Protein AF-A0A939NRE0-F1 (afdb_monomer)

Foldseek 3Di:
DDDDDDDDDPDPPPDPDDDDDDDDADDADPVDDPVVAQWDQDPVRKIKHKHQDQPDPWDWDWDDDDPVGTDIGTWDADPSRMTIDIDDD

pLDDT: mean 86.4, std 15.7, range [38.75, 98.5]

Sequence (89 aa):
MKRHAIYFAPALAGAAFTLRAAPLPAMPDPSLPVSHFITRVNADKSITYRLFAPDARRVSIVTGATPDSFVSHDMTKAADGVWTWKASR

Nearest PDB structures (foldseek):
  6rzn-assembly1_A  TM=7.685E-01  e=2.096E-02  uncultured bacterium
  8bbp-assembly1_A  TM=7.821E-01  e=2.225E-02  uncultured bacterium
  6rzn-assembly1_B  TM=7.806E-01  e=2.508E-02  uncultured bacterium
  2e9b-assembly2_B  TM=8.428E-01  e=1.341E-01  Bacillus subtilis
  6rm3-assembly1_SNN  TM=2.756E-01  e=1.563E+00  Vairimorpha necatrix

Radius of gyration: 26.91 Å; Cα contacts (8 Å, |Δi|>4): 102; chains: 1; bounding box: 95×27×40 Å

Mean predicted aligned error: 10.57 Å

Solvent-accessible surface area (backbone atoms only — not comparable to full-atom values): 6063 Å² total; per-residue (Å²): 135,84,85,84,81,84,80,84,77,84,80,79,77,78,78,81,77,79,86,71,82,77,78,78,81,87,77,79,69,83,88,55,62,66,77,77,39,42,63,43,80,45,96,89,68,26,40,40,43,34,40,73,47,67,86,60,90,77,55,67,49,76,48,62,91,48,83,95,51,58,46,79,41,77,40,48,74,45,97,87,18,34,28,40,43,70,50,77,123

Organism: Klebsiella pneumoniae (NCBI:txid573)

InterPro domains:
  IPR004193 Glycoside hydrolase, family 13, N-terminal [PF02922] (43-84)
  IPR013783 Immunoglobulin-like fold [G3DSA:2.60.40.10] (34-89)
  IPR014756 Immunoglobulin E-set [SSF81296] (43-86)

Structure (mmCIF, N/CA/C/O backbone):
data_AF-A0A939NRE0-F1
#
_entry.id   AF-A0A939NRE0-F1
#
loop_
_atom_site.group_PDB
_atom_site.id
_atom_site.type_symbol
_atom_site.label_atom_id
_atom_site.label_alt_id
_atom_site.label_comp_id
_atom_site.label_asym_id
_atom_site.label_entity_id
_atom_site.label_seq_id
_atom_site.pdbx_PDB_ins_code
_atom_site.Cartn_x
_atom_site.Cartn_y
_atom_site.Cartn_z
_atom_site.occupancy
_atom_site.B_iso_or_equiv
_atom_site.auth_seq_id
_atom_site.auth_comp_id
_atom_site.auth_asym_id
_atom_site.auth_atom_id
_atom_site.pdbx_PDB_model_num
ATOM 1 N N . MET A 1 1 ? 78.025 17.324 -21.241 1.00 38.75 1 MET A N 1
ATOM 2 C CA . MET A 1 1 ? 77.016 16.682 -22.108 1.00 38.75 1 MET A CA 1
ATOM 3 C C . MET A 1 1 ? 75.726 16.501 -21.310 1.00 38.75 1 MET A C 1
ATOM 5 O O . MET A 1 1 ? 75.771 15.964 -20.217 1.00 38.75 1 MET A O 1
ATOM 9 N N . LYS A 1 2 ? 74.657 17.106 -21.846 1.00 39.62 2 LYS A N 1
ATOM 10 C CA . LYS A 1 2 ? 73.195 16.988 -21.649 1.00 39.62 2 LYS A CA 1
ATOM 11 C C . LYS A 1 2 ? 72.632 16.477 -20.303 1.00 39.62 2 LYS A C 1
ATOM 13 O O . LYS A 1 2 ? 72.654 15.292 -20.007 1.00 39.62 2 LYS A O 1
ATOM 18 N N . ARG A 1 3 ? 72.011 17.404 -19.558 1.00 51.62 3 ARG A N 1
ATOM 19 C CA . ARG A 1 3 ? 71.062 17.135 -18.463 1.00 51.62 3 ARG A CA 1
ATOM 20 C C . ARG A 1 3 ? 69.686 16.873 -19.082 1.00 51.62 3 ARG A C 1
ATOM 22 O O . ARG A 1 3 ? 69.159 17.752 -19.761 1.00 51.62 3 ARG A O 1
ATOM 29 N N . HIS A 1 4 ? 69.129 15.682 -18.894 1.00 46.81 4 HIS A N 1
ATOM 30 C CA . HIS A 1 4 ? 67.796 15.343 -19.390 1.00 46.81 4 HIS A CA 1
ATOM 31 C C . HIS A 1 4 ? 66.744 15.815 -18.381 1.00 46.81 4 HIS A C 1
ATOM 33 O O . HIS A 1 4 ? 66.622 15.251 -17.298 1.00 46.81 4 HIS A O 1
ATOM 39 N N . ALA A 1 5 ? 66.014 16.877 -18.722 1.00 56.16 5 ALA A N 1
ATOM 40 C CA . ALA A 1 5 ? 64.827 17.286 -17.984 1.00 56.16 5 ALA A CA 1
ATOM 41 C C . ALA A 1 5 ? 63.677 16.339 -18.356 1.00 56.16 5 ALA A C 1
ATOM 43 O O . ALA A 1 5 ? 63.276 16.269 -19.518 1.00 56.16 5 ALA A O 1
ATOM 44 N N . ILE A 1 6 ? 63.184 15.579 -17.380 1.00 62.72 6 ILE A N 1
ATOM 45 C CA . ILE A 1 6 ? 61.994 14.742 -17.537 1.00 62.72 6 ILE A CA 1
ATOM 46 C C . ILE A 1 6 ? 60.786 15.658 -17.344 1.00 62.72 6 ILE A C 1
ATOM 48 O O . ILE A 1 6 ? 60.508 16.107 -16.235 1.00 62.72 6 ILE A O 1
ATOM 52 N N . TYR A 1 7 ? 60.087 15.957 -18.435 1.00 54.88 7 TYR A N 1
ATOM 53 C CA . TYR A 1 7 ? 58.811 16.662 -18.393 1.00 54.88 7 TYR A CA 1
ATOM 54 C C . TYR A 1 7 ? 57.694 15.640 -18.158 1.00 54.88 7 TYR A C 1
ATOM 56 O O . TYR A 1 7 ? 57.370 14.853 -19.044 1.00 54.88 7 TYR A O 1
ATOM 64 N N . PHE A 1 8 ? 57.113 15.641 -16.958 1.00 52.75 8 PHE A N 1
ATOM 65 C CA . PHE A 1 8 ? 55.876 14.915 -16.669 1.00 52.75 8 PHE A CA 1
ATOM 66 C C . PHE A 1 8 ? 54.695 15.772 -17.144 1.00 52.75 8 PHE A C 1
ATOM 68 O O . PHE A 1 8 ? 54.359 16.775 -16.519 1.00 52.75 8 PHE A O 1
ATOM 75 N N . ALA A 1 9 ? 54.085 15.405 -18.270 1.00 60.38 9 ALA A N 1
ATOM 76 C CA . ALA A 1 9 ? 52.820 15.989 -18.705 1.00 6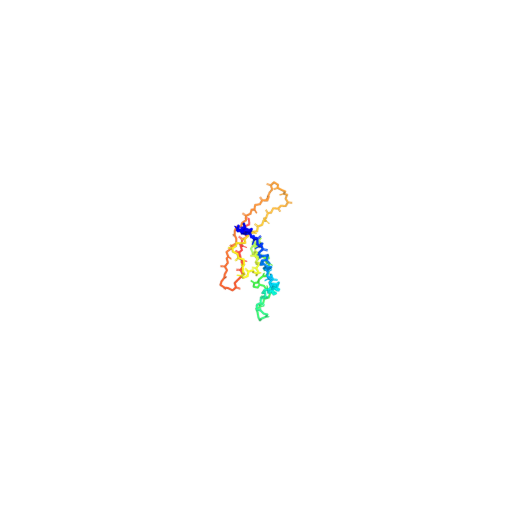0.38 9 ALA A CA 1
ATOM 77 C C . ALA A 1 9 ? 51.665 15.253 -17.999 1.00 60.38 9 ALA A C 1
ATOM 79 O O . ALA A 1 9 ? 51.553 14.035 -18.162 1.00 60.38 9 ALA A O 1
ATOM 80 N N . PRO A 1 10 ? 50.793 15.928 -17.228 1.00 55.69 10 PRO A N 1
ATOM 81 C CA . PRO A 1 10 ? 49.584 15.292 -16.733 1.00 55.69 10 PRO A CA 1
ATOM 82 C C . PRO A 1 10 ? 48.596 15.190 -17.899 1.00 55.69 10 PRO A C 1
ATOM 84 O O . PRO A 1 10 ? 48.063 16.192 -18.373 1.00 55.69 10 PRO A O 1
ATOM 87 N N . ALA A 1 11 ? 48.362 13.976 -18.392 1.00 61.22 11 ALA A N 1
ATOM 88 C CA . ALA A 1 11 ? 47.263 13.718 -19.311 1.00 61.22 11 ALA A CA 1
ATOM 89 C C . ALA A 1 11 ? 45.948 13.814 -18.521 1.00 61.22 11 ALA A C 1
ATOM 91 O O . ALA A 1 11 ? 45.591 12.904 -17.773 1.00 61.22 11 ALA A O 1
ATOM 92 N N . LEU A 1 12 ? 45.241 14.936 -18.659 1.00 59.50 12 LEU A N 1
ATOM 93 C CA . LEU A 1 12 ? 43.888 15.095 -18.137 1.00 59.50 12 LEU A CA 1
ATOM 94 C C . LEU A 1 12 ? 42.946 14.254 -19.016 1.00 59.50 12 LEU A C 1
ATOM 96 O O . LEU A 1 12 ? 42.455 14.712 -20.046 1.00 59.50 12 LEU A O 1
ATOM 100 N N . ALA A 1 13 ? 42.741 12.989 -18.651 1.00 62.88 13 ALA A N 1
ATOM 101 C CA . ALA A 1 13 ? 41.727 12.151 -19.278 1.00 62.88 13 ALA A CA 1
ATOM 102 C C . ALA A 1 13 ? 40.344 12.692 -18.881 1.00 62.88 13 ALA A C 1
ATOM 104 O O . ALA A 1 13 ? 39.848 12.428 -17.787 1.00 62.88 13 ALA A O 1
ATOM 105 N N . GLY A 1 14 ? 39.741 13.504 -19.751 1.00 60.38 14 GLY A N 1
ATOM 106 C CA . GLY A 1 14 ? 38.368 13.968 -19.584 1.00 60.38 14 GLY A CA 1
ATOM 107 C C . GLY A 1 14 ? 37.419 12.773 -19.615 1.00 60.38 14 GLY A C 1
ATOM 1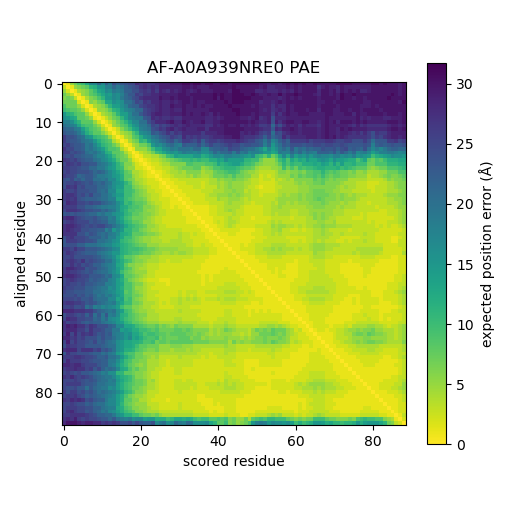08 O O . GLY A 1 14 ? 37.193 12.189 -20.672 1.00 60.38 14 GLY A O 1
ATOM 109 N N . ALA A 1 15 ? 36.877 12.390 -18.460 1.00 66.50 15 ALA A N 1
ATOM 110 C CA . ALA A 1 15 ? 35.805 11.409 -18.395 1.00 66.50 15 ALA A CA 1
ATOM 111 C C . ALA A 1 15 ? 34.576 11.993 -19.108 1.00 66.50 15 ALA A C 1
ATOM 113 O O . ALA A 1 15 ? 33.954 12.941 -18.629 1.00 66.50 15 ALA A O 1
ATOM 114 N N . ALA A 1 16 ? 34.243 11.452 -20.279 1.00 66.56 16 ALA A N 1
ATOM 115 C CA . ALA A 1 16 ? 32.995 11.767 -20.955 1.00 66.56 16 ALA A CA 1
ATOM 116 C C . ALA A 1 16 ? 31.845 11.150 -20.146 1.00 66.56 16 ALA A C 1
ATOM 118 O O . ALA A 1 16 ? 31.569 9.955 -20.241 1.00 66.56 16 ALA A O 1
ATOM 119 N N . PHE A 1 17 ? 31.186 11.955 -19.315 1.00 69.31 17 PHE A N 1
ATOM 120 C CA . PHE A 1 17 ? 29.961 11.542 -18.643 1.00 69.31 17 PHE A CA 1
ATOM 121 C C . PHE A 1 17 ? 28.831 11.516 -19.672 1.00 69.31 17 PHE A C 1
ATOM 123 O O . PHE A 1 17 ? 28.335 12.558 -20.100 1.00 69.31 17 PHE A O 1
ATOM 130 N N . THR A 1 18 ? 28.410 10.324 -20.088 1.00 75.81 18 THR A N 1
ATOM 131 C CA . THR A 1 18 ? 27.178 10.176 -20.864 1.00 75.81 18 THR A CA 1
ATOM 132 C C . THR A 1 18 ? 25.994 10.465 -19.942 1.00 75.81 18 THR A C 1
ATOM 134 O O . THR A 1 18 ? 25.671 9.643 -19.081 1.00 75.81 18 THR A O 1
ATOM 137 N N . LEU A 1 19 ? 25.336 11.617 -20.098 1.00 74.94 19 LEU A N 1
ATOM 138 C CA . LEU A 1 19 ? 24.034 11.836 -19.468 1.00 74.94 19 LEU A CA 1
ATOM 139 C C . LEU A 1 19 ? 23.013 10.898 -20.119 1.00 74.94 19 LEU A C 1
ATOM 141 O O . LEU A 1 19 ? 22.702 11.025 -21.302 1.00 74.94 19 LEU A O 1
ATOM 145 N N . ARG A 1 20 ? 22.485 9.954 -19.337 1.00 82.00 20 ARG A N 1
ATOM 146 C CA . ARG A 1 20 ? 21.375 9.086 -19.736 1.00 82.00 20 ARG A CA 1
ATOM 147 C C . ARG A 1 20 ? 20.117 9.554 -19.016 1.00 82.00 20 ARG A C 1
ATOM 149 O O . ARG A 1 20 ? 20.122 9.674 -17.794 1.00 82.00 20 ARG A O 1
ATOM 156 N N . ALA A 1 21 ? 19.052 9.816 -19.769 1.00 84.50 21 ALA A N 1
ATOM 157 C CA . ALA A 1 21 ? 17.754 10.130 -19.185 1.00 84.50 21 ALA A CA 1
ATOM 158 C C . ALA A 1 21 ? 17.256 8.946 -18.341 1.00 84.50 21 ALA A C 1
ATOM 160 O O . ALA A 1 21 ? 17.405 7.786 -18.741 1.00 84.50 21 ALA A O 1
ATOM 161 N N . ALA A 1 22 ? 16.669 9.242 -17.181 1.00 84.75 22 ALA A N 1
ATOM 162 C CA . ALA A 1 22 ? 15.967 8.232 -16.403 1.00 84.75 22 ALA A CA 1
ATOM 163 C C . ALA A 1 22 ? 14.742 7.731 -17.195 1.00 84.75 22 ALA A C 1
ATOM 165 O O . ALA A 1 22 ? 14.123 8.522 -17.915 1.00 84.75 22 ALA A O 1
ATOM 166 N N . PRO A 1 23 ? 14.390 6.438 -17.095 1.00 86.19 23 PRO A N 1
ATOM 167 C CA . PRO A 1 23 ? 13.150 5.943 -17.675 1.00 86.19 23 PRO A CA 1
ATOM 168 C C . PRO A 1 23 ? 11.946 6.656 -17.048 1.00 86.19 23 PRO A C 1
ATOM 170 O O . PRO A 1 23 ? 11.996 7.093 -15.895 1.00 86.19 23 PRO A O 1
ATOM 173 N N . LEU A 1 24 ? 10.860 6.761 -17.814 1.00 88.19 24 LEU A N 1
ATOM 174 C CA . LEU A 1 24 ? 9.590 7.243 -17.280 1.00 88.19 24 LEU A CA 1
ATOM 175 C C . LEU A 1 24 ? 9.099 6.303 -16.166 1.00 88.19 24 LEU A C 1
ATOM 177 O O . LEU A 1 24 ? 9.382 5.102 -16.225 1.00 88.19 24 LEU A O 1
ATOM 181 N N . PRO A 1 25 ? 8.348 6.819 -15.176 1.00 87.00 25 PRO A N 1
ATOM 182 C CA . PRO A 1 25 ? 7.706 5.971 -14.183 1.00 87.00 25 PRO A CA 1
ATOM 183 C C . PRO A 1 25 ? 6.844 4.903 -14.857 1.00 87.00 25 PRO A C 1
ATOM 185 O O . PRO A 1 25 ? 6.114 5.194 -15.809 1.00 87.00 25 PRO A O 1
ATOM 188 N N 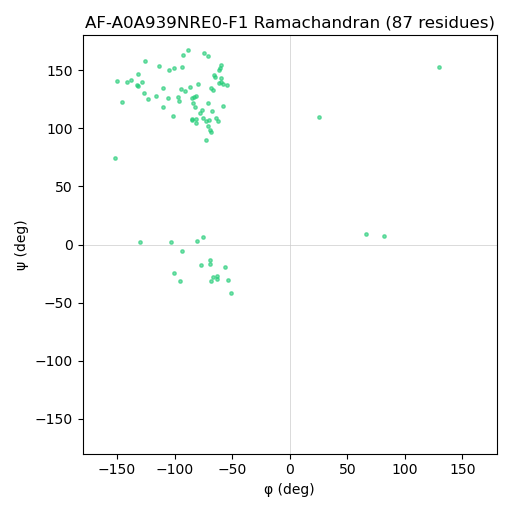. ALA A 1 26 ? 6.914 3.673 -14.354 1.00 92.44 26 ALA A N 1
ATOM 189 C CA . ALA A 1 26 ? 5.992 2.629 -14.769 1.00 92.44 26 ALA A CA 1
ATOM 190 C C . ALA A 1 26 ? 4.548 3.050 -14.456 1.00 92.44 26 ALA A C 1
ATOM 192 O O . ALA A 1 26 ? 4.279 3.654 -13.413 1.00 92.44 26 ALA A O 1
ATOM 193 N N . MET A 1 27 ? 3.620 2.692 -15.341 1.00 92.38 27 MET A N 1
ATOM 194 C CA . MET A 1 27 ? 2.185 2.886 -15.135 1.00 92.38 27 MET A CA 1
ATOM 195 C C . MET A 1 27 ? 1.510 1.550 -14.793 1.00 92.38 27 MET A C 1
ATOM 197 O O . MET A 1 27 ? 1.981 0.511 -15.264 1.00 92.38 27 MET A O 1
ATOM 201 N N . PRO A 1 28 ? 0.416 1.552 -14.005 1.00 92.06 28 PRO A N 1
ATOM 202 C CA . PRO A 1 28 ? -0.397 0.360 -13.803 1.00 92.06 28 PRO A CA 1
ATOM 203 C C . PRO A 1 28 ? -0.958 -0.148 -15.133 1.00 92.06 28 PRO A C 1
ATOM 205 O O . PRO A 1 28 ? -1.180 0.638 -16.058 1.00 92.06 28 PRO A O 1
ATOM 208 N N . ASP A 1 29 ? -1.244 -1.448 -15.199 1.00 92.00 29 ASP A N 1
ATOM 209 C CA . ASP A 1 29 ? -1.964 -2.037 -16.327 1.00 92.00 29 ASP A CA 1
ATOM 210 C C . ASP A 1 29 ? -3.333 -1.341 -16.495 1.00 92.00 29 ASP A C 1
ATOM 212 O O . ASP A 1 29 ? -4.158 -1.383 -15.575 1.00 92.00 29 ASP A O 1
ATOM 216 N N . PRO A 1 30 ? -3.594 -0.693 -17.647 1.00 91.69 30 PRO A N 1
ATOM 217 C CA . PRO A 1 30 ? -4.825 0.060 -17.869 1.00 91.69 30 PRO A CA 1
ATOM 218 C C . PRO A 1 30 ? -6.069 -0.830 -17.992 1.00 91.69 30 PRO A C 1
ATOM 220 O O . PRO A 1 30 ? -7.184 -0.314 -17.936 1.00 91.69 30 PRO A O 1
ATOM 223 N N . SER A 1 31 ? -5.906 -2.145 -18.167 1.00 95.12 31 SER A N 1
ATOM 224 C CA . SER A 1 31 ? -7.018 -3.100 -18.174 1.00 95.12 31 SER A CA 1
ATOM 225 C C . SER A 1 31 ? -7.546 -3.410 -16.769 1.00 95.12 31 SER A C 1
ATOM 227 O O . SER A 1 31 ? -8.673 -3.891 -16.625 1.00 95.12 31 SER A O 1
ATOM 229 N N . LEU A 1 32 ? -6.767 -3.110 -15.722 1.00 92.69 32 LEU A N 1
ATOM 230 C CA . LEU A 1 32 ? -7.177 -3.335 -14.344 1.00 92.69 32 LEU A CA 1
ATOM 231 C C . LEU A 1 32 ? -8.114 -2.219 -13.860 1.00 92.69 32 LEU A C 1
ATOM 233 O O . LEU A 1 32 ? -7.849 -1.033 -14.076 1.00 92.69 32 LEU A O 1
ATOM 237 N N . PRO A 1 33 ? -9.185 -2.557 -13.118 1.00 93.75 33 PRO A N 1
ATOM 238 C CA . PRO A 1 33 ? -10.016 -1.551 -12.475 1.00 93.75 33 PRO A CA 1
ATOM 239 C C . PRO A 1 33 ? -9.184 -0.686 -11.528 1.00 93.75 33 PRO A C 1
ATOM 241 O O . PRO A 1 33 ? -8.424 -1.210 -10.715 1.00 93.75 33 PRO A O 1
ATOM 244 N N . VAL A 1 34 ? -9.411 0.630 -11.530 1.00 91.56 34 VAL A N 1
ATOM 245 C CA . VAL A 1 34 ? -8.690 1.574 -10.650 1.00 91.56 34 VAL A CA 1
ATOM 246 C C . VAL A 1 34 ? -8.749 1.183 -9.172 1.00 91.56 34 VAL A C 1
ATOM 248 O O . VAL A 1 34 ? -7.791 1.384 -8.430 1.00 91.56 34 VAL A O 1
ATOM 251 N N . SER A 1 35 ? -9.835 0.527 -8.742 1.00 91.69 35 SER A N 1
ATOM 252 C CA . SER A 1 35 ? -9.986 -0.011 -7.386 1.00 91.69 35 SER A CA 1
ATOM 253 C C . SER A 1 35 ? -8.876 -0.975 -6.963 1.00 91.69 35 SER A C 1
ATOM 255 O O . SER A 1 35 ? -8.717 -1.207 -5.765 1.00 91.69 35 SER A O 1
ATOM 257 N N . HIS A 1 36 ? -8.136 -1.546 -7.913 1.00 92.94 36 HIS A N 1
ATOM 258 C CA . HIS A 1 36 ? -7.019 -2.444 -7.662 1.00 92.94 36 HIS A CA 1
ATOM 259 C C . HIS A 1 36 ? -5.815 -1.728 -7.033 1.00 92.94 36 HIS A C 1
ATOM 261 O O . HIS A 1 36 ? -5.105 -2.333 -6.234 1.00 92.94 36 HIS A O 1
ATOM 267 N N . PHE A 1 37 ? -5.596 -0.448 -7.335 1.00 93.00 37 PHE A N 1
ATOM 268 C CA . PHE A 1 37 ? -4.391 0.275 -6.908 1.00 93.00 37 PHE A CA 1
ATOM 269 C C . PHE A 1 37 ? -4.666 1.628 -6.236 1.00 93.00 37 PHE A C 1
ATOM 271 O O . PHE A 1 37 ? -3.717 2.297 -5.836 1.00 93.00 37 PHE A O 1
ATOM 278 N N . ILE A 1 38 ? -5.934 2.013 -6.046 1.00 92.56 38 ILE A N 1
ATOM 279 C CA . ILE A 1 38 ? -6.325 3.188 -5.245 1.00 92.56 38 ILE A CA 1
ATOM 280 C C . ILE A 1 38 ? -6.809 2.800 -3.843 1.00 92.56 38 ILE A C 1
ATOM 282 O O . ILE A 1 38 ? -7.381 1.725 -3.634 1.00 92.56 38 ILE A O 1
ATOM 286 N N . THR A 1 39 ? -6.633 3.714 -2.889 1.00 95.19 39 THR A N 1
ATOM 287 C CA . THR A 1 39 ? -7.171 3.595 -1.528 1.00 95.19 39 THR A CA 1
ATOM 288 C C . THR A 1 39 ? -8.696 3.481 -1.536 1.00 95.19 39 THR A C 1
ATOM 290 O O . THR A 1 39 ? -9.384 4.175 -2.284 1.00 95.19 39 THR A O 1
ATOM 293 N N . ARG A 1 40 ? -9.236 2.619 -0.671 1.00 95.06 40 ARG A N 1
ATOM 294 C CA . ARG A 1 40 ? -10.675 2.372 -0.542 1.00 95.06 40 ARG A CA 1
ATOM 295 C C . ARG A 1 40 ? -11.114 2.385 0.917 1.00 95.06 40 ARG A C 1
ATOM 297 O O . ARG A 1 40 ? -10.484 1.753 1.761 1.00 95.06 40 ARG A O 1
ATOM 304 N N . VAL A 1 41 ? -12.254 3.024 1.173 1.00 94.75 41 VAL A N 1
ATOM 305 C CA . VAL A 1 41 ? -13.041 2.814 2.395 1.00 94.75 41 VAL A CA 1
ATOM 306 C C . VAL A 1 41 ? -13.925 1.587 2.194 1.00 94.75 41 VAL A C 1
ATOM 308 O O . VAL A 1 41 ? -14.646 1.481 1.200 1.00 94.75 41 VAL A O 1
ATOM 311 N N . ASN A 1 42 ? -13.840 0.639 3.117 1.00 94.44 42 ASN A N 1
ATOM 312 C CA . ASN A 1 42 ? -14.566 -0.623 3.061 1.00 94.44 42 ASN A CA 1
ATOM 313 C C . ASN A 1 42 ? -15.905 -0.531 3.810 1.00 94.44 42 ASN A C 1
ATOM 315 O O . ASN A 1 42 ? -16.118 0.351 4.642 1.00 94.44 42 ASN A O 1
ATOM 319 N N . ALA A 1 43 ? -16.809 -1.480 3.549 1.00 95.50 43 ALA A N 1
ATOM 320 C CA . ALA A 1 43 ? -18.122 -1.533 4.201 1.00 95.50 43 ALA A CA 1
ATOM 321 C C . ALA A 1 43 ? -18.031 -1.741 5.727 1.00 95.50 43 ALA A C 1
ATOM 323 O O . ALA A 1 43 ? -18.863 -1.234 6.477 1.00 95.50 43 ALA A O 1
ATOM 324 N N . ASP A 1 44 ? -16.983 -2.427 6.193 1.00 95.31 44 ASP A N 1
ATOM 325 C CA . ASP A 1 44 ? -16.659 -2.624 7.614 1.00 95.31 44 ASP A CA 1
ATOM 326 C C . ASP A 1 44 ? -16.048 -1.368 8.281 1.00 95.31 44 ASP A C 1
ATOM 328 O O . ASP A 1 44 ? -15.640 -1.420 9.442 1.00 95.31 44 ASP A O 1
ATOM 332 N N . LYS A 1 45 ? -16.007 -0.231 7.565 1.00 94.12 45 LYS A N 1
ATOM 333 C CA . LYS A 1 45 ? -15.408 1.054 7.969 1.00 94.12 45 LYS A CA 1
ATOM 334 C C . LYS A 1 45 ? -13.884 1.029 8.127 1.00 94.12 45 LYS A C 1
ATOM 336 O O . LYS A 1 45 ? -13.316 2.018 8.580 1.00 94.12 45 LYS A O 1
ATOM 341 N N . SER A 1 46 ? -13.215 -0.051 7.729 1.00 95.75 46 SER A N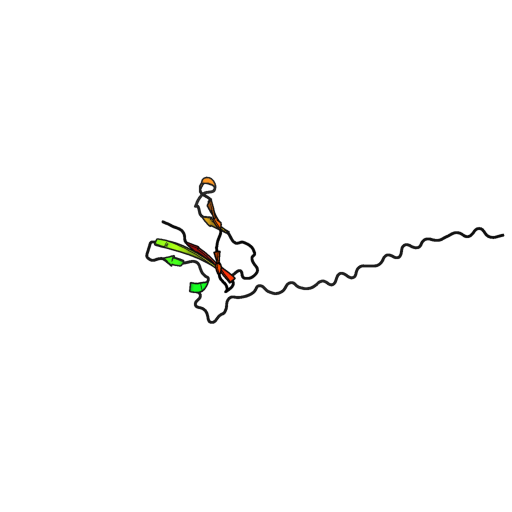 1
ATOM 342 C CA . SER A 1 46 ? -11.759 -0.055 7.568 1.00 95.75 46 SER A CA 1
ATOM 343 C C . SER A 1 46 ? -11.334 0.702 6.306 1.00 95.75 46 SER A C 1
ATOM 345 O O . SER A 1 46 ? -12.138 0.936 5.398 1.00 95.75 46 SER A O 1
ATOM 347 N N . ILE A 1 47 ? -10.046 1.033 6.214 1.00 95.81 47 ILE A N 1
ATOM 348 C CA . ILE A 1 47 ? -9.442 1.609 5.009 1.00 95.81 47 ILE A CA 1
ATOM 349 C C . ILE A 1 47 ? -8.400 0.630 4.477 1.00 95.81 47 ILE A C 1
ATOM 351 O O . ILE A 1 47 ? -7.518 0.188 5.210 1.00 95.81 47 ILE A O 1
ATOM 355 N N . THR A 1 48 ? -8.488 0.291 3.194 1.00 97.06 48 THR A N 1
ATOM 356 C CA . THR A 1 48 ? -7.419 -0.414 2.482 1.00 97.06 48 THR A CA 1
ATOM 357 C C . THR A 1 48 ? -6.648 0.594 1.653 1.00 97.06 48 THR A C 1
ATOM 359 O O . THR A 1 48 ? -7.165 1.123 0.671 1.00 97.06 48 THR A O 1
ATOM 362 N N . TYR A 1 49 ? -5.412 0.851 2.055 1.00 97.19 49 TYR A N 1
ATOM 363 C CA . TYR A 1 49 ? -4.483 1.716 1.350 1.00 97.19 49 TYR A CA 1
ATOM 364 C C . TYR A 1 49 ? -3.743 0.922 0.294 1.00 97.19 49 TYR A C 1
ATOM 366 O O . TYR A 1 49 ? -3.301 -0.199 0.557 1.00 97.19 49 TYR A O 1
ATOM 374 N N . ARG A 1 50 ? -3.632 1.505 -0.899 1.00 97.38 50 ARG A N 1
ATOM 375 C CA . ARG A 1 50 ? -2.993 0.889 -2.058 1.00 97.38 50 ARG A CA 1
ATOM 376 C C . ARG A 1 50 ? -2.128 1.909 -2.782 1.00 97.38 50 ARG A C 1
ATOM 378 O O . ARG A 1 50 ? -2.509 3.073 -2.873 1.00 97.38 50 ARG A O 1
ATOM 385 N N . LEU A 1 51 ? -0.978 1.463 -3.275 1.00 95.94 51 LEU A N 1
ATOM 386 C CA . LEU A 1 51 ? -0.062 2.277 -4.068 1.00 95.94 51 LEU A CA 1
ATOM 387 C C . LEU A 1 51 ? 0.627 1.402 -5.116 1.00 95.94 51 LEU A C 1
ATOM 389 O O . LEU A 1 51 ? 1.307 0.443 -4.760 1.00 95.94 51 LEU A O 1
ATOM 393 N N . PHE A 1 52 ? 0.504 1.746 -6.395 1.00 96.12 52 PHE A N 1
ATOM 394 C CA . PHE A 1 52 ? 1.328 1.139 -7.438 1.00 96.12 52 PHE A CA 1
ATOM 395 C C . PHE A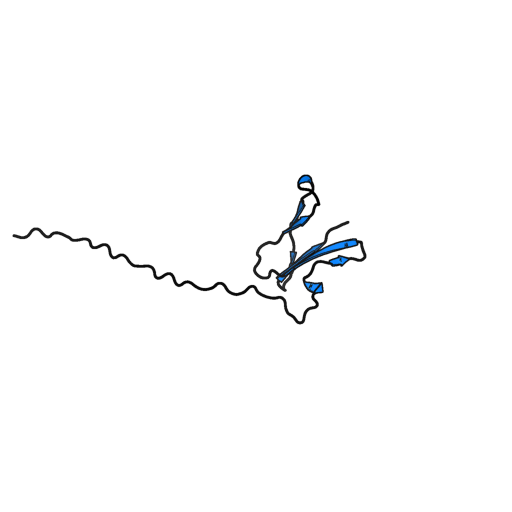 1 52 ? 2.730 1.759 -7.416 1.00 96.12 52 PHE A C 1
ATOM 397 O O . PHE A 1 52 ? 2.892 2.948 -7.686 1.00 96.12 52 PHE A O 1
ATOM 404 N N . ALA A 1 53 ? 3.736 0.961 -7.059 1.00 95.69 53 ALA A N 1
ATOM 405 C CA . ALA A 1 53 ? 5.137 1.376 -7.025 1.00 95.69 53 ALA A CA 1
ATOM 406 C C . ALA A 1 53 ? 6.042 0.149 -7.262 1.00 95.69 53 ALA A C 1
ATOM 408 O O . ALA A 1 53 ? 6.644 -0.383 -6.318 1.00 95.69 53 ALA A O 1
ATOM 409 N N . PRO A 1 54 ? 6.125 -0.344 -8.512 1.00 95.94 54 PRO A N 1
ATOM 410 C CA . PRO A 1 54 ? 6.758 -1.624 -8.832 1.00 95.94 54 PRO A CA 1
ATOM 411 C C . PRO A 1 54 ? 8.266 -1.624 -8.579 1.00 95.94 54 PRO A C 1
ATOM 413 O O . PRO A 1 54 ? 8.814 -2.660 -8.216 1.00 95.94 54 PRO A O 1
ATOM 416 N N . ASP A 1 55 ? 8.927 -0.473 -8.662 1.00 94.94 55 ASP A N 1
ATOM 417 C CA . ASP A 1 55 ? 10.373 -0.362 -8.435 1.00 94.94 55 ASP A CA 1
ATOM 418 C C . ASP A 1 55 ? 10.728 0.012 -6.988 1.00 94.94 55 ASP A C 1
ATOM 420 O O . ASP A 1 55 ? 11.901 0.016 -6.603 1.00 94.94 55 ASP A O 1
ATOM 424 N N . ALA A 1 56 ? 9.726 0.302 -6.148 1.00 95.94 56 ALA A N 1
ATOM 425 C CA . ALA A 1 56 ? 9.967 0.590 -4.742 1.00 95.94 56 ALA A CA 1
ATOM 426 C C . ALA A 1 56 ? 10.513 -0.651 -4.021 1.00 95.94 56 ALA A C 1
ATOM 428 O O . ALA A 1 56 ? 10.145 -1.797 -4.313 1.00 95.94 56 ALA A O 1
ATOM 429 N N . ARG A 1 57 ? 11.399 -0.402 -3.050 1.00 96.62 57 ARG A N 1
ATOM 430 C CA . ARG A 1 57 ? 11.988 -1.432 -2.176 1.00 96.62 57 ARG A CA 1
ATOM 431 C C . ARG A 1 57 ? 11.243 -1.575 -0.855 1.00 96.62 57 ARG A C 1
ATOM 433 O O . ARG A 1 57 ? 11.200 -2.660 -0.292 1.00 96.62 57 ARG A O 1
ATOM 440 N N . ARG A 1 58 ? 10.671 -0.476 -0.371 1.00 97.69 58 ARG A N 1
ATOM 441 C CA . ARG A 1 58 ? 9.853 -0.405 0.836 1.00 97.69 58 ARG A CA 1
ATOM 442 C C . ARG A 1 58 ? 8.839 0.707 0.647 1.00 97.69 58 ARG A C 1
ATOM 444 O O . ARG A 1 58 ? 9.182 1.760 0.111 1.00 97.69 58 ARG A O 1
ATOM 451 N N . VAL A 1 59 ? 7.623 0.468 1.107 1.00 98.12 59 VAL A N 1
ATOM 452 C CA . VAL A 1 59 ? 6.586 1.486 1.208 1.00 98.12 59 VAL A CA 1
ATOM 453 C C . VAL A 1 59 ? 5.990 1.386 2.600 1.00 98.12 59 VAL A C 1
ATOM 455 O O . VAL A 1 59 ? 5.729 0.291 3.094 1.00 98.12 59 VAL A O 1
ATOM 458 N N . SER A 1 60 ? 5.786 2.539 3.217 1.00 97.88 60 SER A N 1
ATOM 459 C CA . SER A 1 60 ? 5.105 2.679 4.493 1.00 97.88 60 SER A CA 1
ATOM 460 C C . SER A 1 60 ? 4.066 3.779 4.388 1.00 97.88 60 SER A C 1
ATOM 462 O O . SER A 1 60 ? 4.298 4.776 3.701 1.00 97.88 60 SER A O 1
ATOM 464 N N . ILE A 1 61 ? 2.960 3.630 5.102 1.00 96.12 61 ILE A N 1
ATOM 465 C CA . ILE A 1 61 ? 1.935 4.658 5.201 1.00 96.12 61 ILE A CA 1
ATOM 466 C C . ILE A 1 61 ? 1.898 5.262 6.596 1.00 96.12 61 ILE A C 1
ATOM 468 O O . ILE A 1 61 ? 1.918 4.545 7.590 1.00 96.12 61 ILE A O 1
ATOM 472 N N . VAL A 1 62 ? 1.818 6.589 6.658 1.00 95.69 62 VAL A N 1
ATOM 473 C CA . VAL A 1 62 ? 1.655 7.320 7.913 1.00 95.69 62 VAL A CA 1
ATOM 474 C C . VAL A 1 62 ? 0.178 7.632 8.120 1.00 95.69 62 VAL A C 1
ATOM 476 O O . VAL A 1 62 ? -0.461 8.248 7.269 1.00 95.69 62 VAL A O 1
ATOM 479 N N . THR A 1 63 ? -0.362 7.198 9.253 1.00 94.19 63 THR A N 1
ATOM 480 C CA . THR A 1 63 ? -1.727 7.496 9.708 1.00 94.19 63 THR A CA 1
ATOM 481 C C . THR A 1 63 ? -1.690 8.365 10.956 1.00 94.19 63 THR A C 1
ATOM 483 O O . THR A 1 63 ? -0.745 8.252 11.725 1.00 94.19 63 THR A O 1
ATOM 486 N N . GLY A 1 64 ? -2.732 9.157 11.195 1.00 92.06 64 GLY A N 1
ATOM 487 C CA . GLY A 1 64 ? -2.840 10.073 12.336 1.00 92.06 64 GLY A CA 1
ATOM 488 C C . GLY A 1 64 ? -3.230 11.472 11.861 1.00 92.06 64 GLY A C 1
ATOM 489 O O . GLY A 1 64 ? -2.975 11.829 10.714 1.00 92.06 64 GLY A O 1
ATOM 490 N N . ALA A 1 65 ? -3.899 12.248 12.711 1.00 91.81 65 ALA A N 1
ATOM 491 C CA . ALA A 1 65 ? -4.405 13.580 12.356 1.00 91.81 65 ALA A CA 1
ATOM 492 C C . ALA A 1 65 ? -3.507 14.716 12.874 1.00 91.81 65 ALA A C 1
ATOM 494 O O . ALA A 1 65 ? -3.506 15.812 12.320 1.00 91.81 65 ALA A O 1
ATOM 495 N N . THR A 1 66 ? -2.737 14.449 13.926 1.00 95.81 66 THR A N 1
ATOM 496 C CA . THR A 1 66 ? -1.792 15.376 14.559 1.00 95.81 66 THR A CA 1
ATOM 497 C C . THR A 1 66 ? -0.401 14.745 14.643 1.00 95.81 66 THR A C 1
ATOM 499 O O . THR A 1 66 ? -0.317 13.513 14.657 1.00 95.81 66 THR A O 1
ATOM 502 N N . PRO A 1 67 ? 0.677 15.546 14.758 1.00 94.31 67 PRO A N 1
ATOM 503 C CA . PRO A 1 67 ? 2.043 15.028 14.869 1.00 94.31 67 PRO A CA 1
ATOM 504 C C . PRO A 1 67 ? 2.212 13.953 15.950 1.00 94.31 67 PRO A C 1
ATOM 506 O O . PRO A 1 67 ? 2.826 12.922 15.692 1.00 94.31 67 PRO A O 1
ATOM 509 N N . ASP A 1 68 ? 1.585 14.142 17.115 1.00 96.31 68 ASP A N 1
ATOM 510 C CA . ASP A 1 68 ? 1.660 13.205 18.247 1.00 96.31 68 ASP A CA 1
ATOM 511 C C . ASP A 1 68 ? 0.927 11.876 17.991 1.00 96.31 68 ASP A C 1
ATOM 513 O O . ASP A 1 68 ? 1.140 10.892 18.694 1.00 96.31 68 ASP A O 1
ATOM 517 N N . SER A 1 69 ? 0.046 11.841 16.987 1.00 94.69 69 SER A N 1
ATOM 518 C CA . SER A 1 69 ? -0.738 10.661 16.600 1.00 94.69 69 SER A CA 1
ATOM 519 C C . SER A 1 69 ? -0.208 9.958 15.349 1.00 94.69 69 SER A C 1
ATOM 521 O O . SER A 1 69 ? -0.831 9.004 14.881 1.00 94.69 69 SER A O 1
ATOM 523 N N . PHE A 1 70 ? 0.903 10.431 14.773 1.00 96.00 70 PHE A N 1
ATOM 524 C CA . PHE A 1 70 ? 1.468 9.839 13.567 1.00 96.00 70 PHE A CA 1
ATOM 525 C C . PHE A 1 70 ? 2.083 8.469 13.851 1.00 96.00 70 PHE A C 1
ATOM 527 O O . PHE A 1 70 ? 3.016 8.323 14.635 1.00 96.00 70 PHE A O 1
ATOM 534 N N . VAL A 1 71 ? 1.579 7.459 13.148 1.00 96.50 71 VAL A N 1
ATOM 535 C CA . VAL A 1 71 ? 2.067 6.080 13.199 1.00 96.50 71 VAL A CA 1
ATOM 536 C C . VAL A 1 71 ? 2.363 5.621 11.780 1.00 96.50 71 VAL A C 1
ATOM 538 O O . VAL A 1 71 ? 1.533 5.790 10.888 1.00 96.50 71 VAL A O 1
ATOM 541 N N . SER A 1 72 ? 3.551 5.050 11.576 1.00 96.94 72 SER A N 1
ATOM 542 C CA . SER A 1 72 ? 3.970 4.479 10.296 1.00 96.94 72 SER A CA 1
ATOM 543 C C . SER A 1 72 ? 3.685 2.981 10.255 1.00 96.94 72 SER A C 1
ATOM 545 O O . SER A 1 72 ? 4.022 2.259 11.192 1.00 96.94 72 SER A O 1
ATOM 547 N N . HIS A 1 73 ? 3.103 2.517 9.153 1.00 97.44 73 HIS A N 1
ATOM 548 C CA . HIS A 1 73 ? 2.767 1.116 8.917 1.00 97.44 73 HIS A CA 1
ATOM 549 C C . HIS A 1 73 ? 3.434 0.631 7.640 1.00 97.44 73 HIS A C 1
ATOM 551 O O . HIS A 1 73 ? 3.237 1.219 6.575 1.00 97.44 73 HIS A O 1
ATOM 557 N N . ASP A 1 74 ? 4.204 -0.451 7.727 1.00 98.06 74 ASP A N 1
ATOM 558 C CA . ASP A 1 74 ? 4.803 -1.071 6.549 1.00 98.06 74 ASP A CA 1
ATOM 559 C C . ASP A 1 74 ? 3.728 -1.712 5.663 1.00 98.06 74 ASP A C 1
ATOM 561 O O . ASP A 1 74 ? 2.829 -2.414 6.131 1.00 98.06 74 ASP A O 1
ATOM 565 N N . MET A 1 75 ? 3.832 -1.471 4.359 1.00 98.50 75 MET A N 1
ATOM 566 C CA . MET A 1 75 ? 2.936 -2.048 3.365 1.00 98.50 75 MET A CA 1
ATOM 567 C C . MET A 1 75 ? 3.526 -3.338 2.794 1.00 98.50 75 MET A C 1
ATOM 569 O O . MET A 1 75 ? 4.741 -3.510 2.698 1.00 98.50 75 MET A O 1
ATOM 573 N N . THR A 1 76 ? 2.658 -4.241 2.349 1.00 98.50 76 THR A N 1
ATOM 574 C CA . THR A 1 76 ? 3.059 -5.482 1.678 1.00 98.50 76 THR A CA 1
ATOM 575 C C . THR A 1 76 ? 2.984 -5.311 0.166 1.00 98.50 76 THR A C 1
ATOM 577 O O . THR A 1 76 ? 1.943 -4.911 -0.351 1.00 98.50 76 THR A O 1
ATOM 580 N N . LYS A 1 77 ? 4.073 -5.622 -0.545 1.00 97.88 77 LYS A N 1
ATOM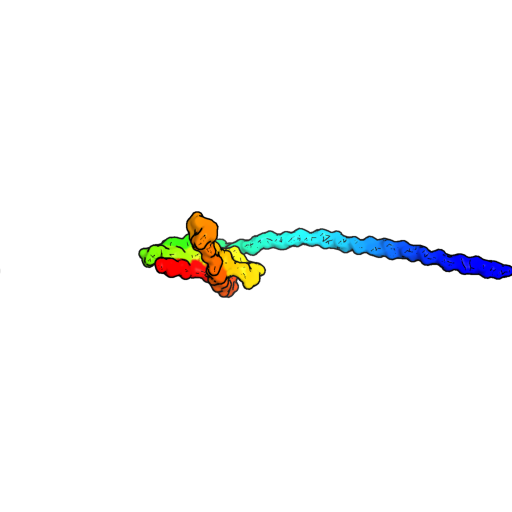 581 C CA . LYS A 1 77 ? 4.126 -5.600 -2.014 1.00 97.88 77 LYS A CA 1
ATOM 582 C C . LYS A 1 77 ? 3.532 -6.879 -2.600 1.00 97.88 77 LYS A C 1
ATOM 584 O O . LYS A 1 77 ? 3.958 -7.972 -2.234 1.00 97.88 77 LYS A O 1
ATOM 589 N N . ALA A 1 78 ? 2.596 -6.742 -3.529 1.00 96.25 78 ALA A N 1
ATOM 590 C CA . ALA A 1 78 ? 2.097 -7.830 -4.360 1.00 96.25 78 ALA A CA 1
ATOM 591 C C . ALA A 1 78 ? 2.941 -7.998 -5.641 1.00 96.25 78 ALA A C 1
ATOM 593 O O . ALA A 1 78 ? 3.778 -7.158 -5.980 1.00 96.25 78 ALA A O 1
ATOM 594 N N . ALA A 1 79 ? 2.739 -9.115 -6.347 1.00 95.12 79 ALA A N 1
ATOM 595 C CA . ALA A 1 79 ? 3.515 -9.473 -7.540 1.00 95.12 79 ALA A CA 1
ATOM 596 C C . ALA A 1 79 ? 3.346 -8.479 -8.705 1.00 95.12 79 ALA A C 1
ATOM 598 O O . ALA A 1 79 ? 4.253 -8.311 -9.512 1.00 95.12 79 ALA A O 1
ATOM 599 N N . ASP A 1 80 ? 2.207 -7.797 -8.759 1.00 93.44 80 ASP A N 1
ATOM 600 C CA . ASP A 1 80 ? 1.862 -6.754 -9.729 1.00 93.44 80 ASP A CA 1
ATOM 601 C C . ASP A 1 80 ? 2.464 -5.375 -9.390 1.00 93.44 80 ASP A C 1
ATOM 603 O O . ASP A 1 80 ? 2.198 -4.392 -10.077 1.00 93.44 80 ASP A O 1
ATOM 607 N N . GLY A 1 81 ? 3.265 -5.271 -8.323 1.00 95.75 81 GLY A N 1
ATOM 608 C CA . GLY A 1 81 ? 3.879 -4.018 -7.889 1.00 95.75 81 GLY A CA 1
ATOM 609 C C . GLY A 1 81 ? 2.968 -3.112 -7.057 1.00 95.75 81 GLY A C 1
ATOM 610 O O . GLY A 1 81 ? 3.373 -1.990 -6.732 1.00 95.75 81 GLY A O 1
ATOM 611 N N . VAL A 1 82 ? 1.772 -3.577 -6.677 1.00 97.19 82 VAL A N 1
ATOM 612 C CA . VAL A 1 82 ? 0.870 -2.849 -5.779 1.00 97.19 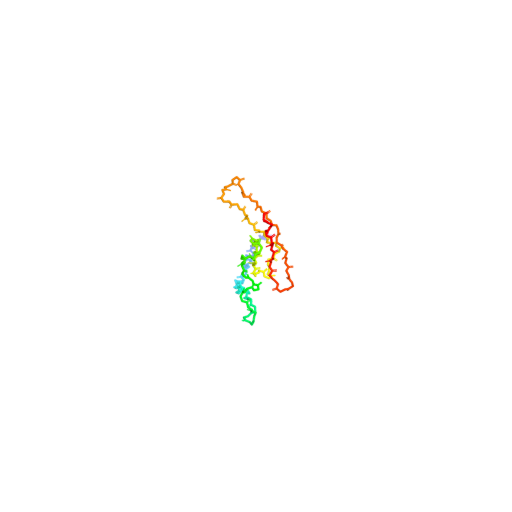82 VAL A CA 1
ATOM 613 C C . VAL A 1 82 ? 1.227 -3.135 -4.323 1.00 97.19 82 VAL A C 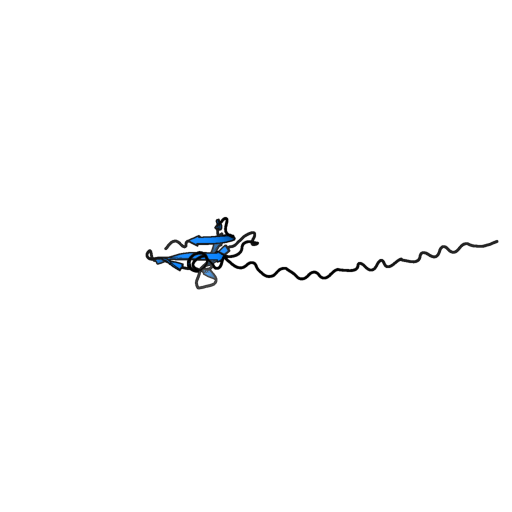1
ATOM 615 O O . VAL A 1 82 ? 1.271 -4.275 -3.8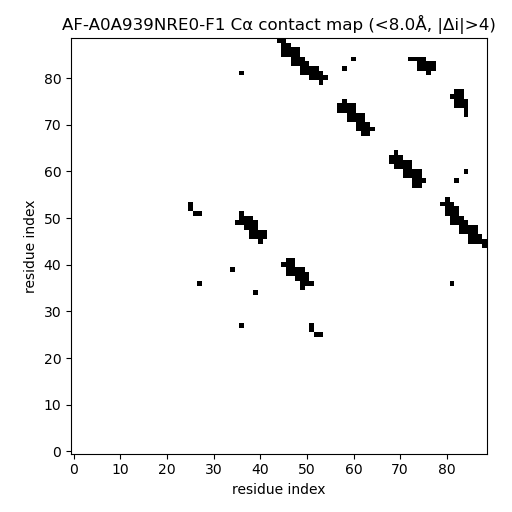68 1.00 97.19 82 VAL A O 1
ATOM 618 N N . TRP A 1 83 ? 1.446 -2.076 -3.557 1.00 98.12 83 TRP A N 1
ATOM 619 C CA . TRP A 1 83 ? 1.647 -2.122 -2.116 1.00 98.12 83 TRP A CA 1
ATOM 620 C C . TRP A 1 83 ? 0.310 -1.974 -1.414 1.00 98.12 83 TRP A C 1
ATOM 622 O O . TRP A 1 83 ? -0.445 -1.067 -1.754 1.00 98.12 83 TRP A O 1
ATOM 632 N N . THR A 1 84 ? 0.015 -2.828 -0.432 1.00 98.00 84 THR A N 1
ATOM 633 C CA . THR A 1 84 ? -1.247 -2.794 0.319 1.00 98.00 84 THR A CA 1
ATOM 634 C C . THR A 1 84 ? -1.017 -2.786 1.829 1.00 98.00 84 THR A C 1
ATOM 636 O O . THR A 1 84 ? -0.166 -3.512 2.339 1.00 98.00 84 THR A O 1
ATOM 639 N N . TRP A 1 85 ? -1.817 -1.998 2.549 1.00 97.94 85 TRP A N 1
ATOM 640 C CA . TRP A 1 85 ? -2.003 -2.111 3.997 1.00 97.94 85 TRP A CA 1
ATOM 641 C C . TRP A 1 85 ? -3.472 -1.857 4.349 1.00 97.94 85 TRP A C 1
ATOM 643 O O . TRP A 1 85 ? -4.119 -0.992 3.755 1.00 97.94 85 TRP A O 1
ATOM 653 N N . LYS A 1 86 ? -4.023 -2.628 5.290 1.00 96.81 86 LYS A N 1
ATOM 654 C CA . LYS A 1 86 ? -5.405 -2.470 5.760 1.00 96.81 86 LYS A CA 1
ATOM 655 C C . LYS A 1 86 ? -5.380 -1.934 7.187 1.00 96.81 86 LYS A C 1
ATOM 657 O O . LYS A 1 86 ? -4.892 -2.620 8.079 1.00 96.81 86 LYS A O 1
ATOM 662 N N . ALA A 1 87 ? -5.950 -0.752 7.392 1.00 94.00 87 ALA A N 1
ATOM 663 C CA . ALA A 1 87 ? -6.184 -0.226 8.727 1.00 94.00 87 ALA A CA 1
ATOM 664 C C . ALA A 1 87 ? -7.225 -1.083 9.450 1.00 94.00 87 ALA A C 1
ATOM 666 O O . ALA A 1 87 ? -8.287 -1.377 8.893 1.00 94.00 87 ALA A O 1
ATOM 667 N N . SER A 1 88 ? -6.938 -1.459 10.693 1.00 83.50 88 SER A N 1
ATOM 668 C CA . SER A 1 88 ? -7.979 -1.890 11.621 1.00 83.50 88 SER A CA 1
ATOM 669 C C . SER A 1 88 ? -8.820 -0.688 12.049 1.00 83.50 88 SER A C 1
ATOM 671 O O . SER A 1 88 ? -8.423 0.464 11.867 1.00 83.50 88 SER A O 1
ATOM 673 N N . ARG A 1 89 ? -10.007 -0.971 12.578 1.00 67.62 89 ARG A N 1
ATOM 674 C CA . ARG A 1 89 ? -10.855 0.052 13.181 1.00 67.62 89 ARG A CA 1
ATOM 675 C C . ARG A 1 89 ? -10.358 0.432 14.571 1.00 67.62 89 ARG A C 1
ATOM 677 O O . ARG A 1 89 ? -9.725 -0.442 15.204 1.00 67.62 89 ARG A O 1
#

Secondary structure (DSSP, 8-state):
--------------------PPPPPP---TTS-GGGTS-EE-TTS-EEEEEE-TT-S--EEEE-SSGGG-EEEEPEEPTTSEEEEE---